Protein AF-A0A915P170-F1 (afdb_monomer)

pLDDT: mean 84.28, std 15.79, range [40.16, 97.94]

Nearest PDB structures (foldseek):
  3gx9-assembly1_A-2  TM=3.882E-01  e=2.005E+00  Pseudomonas putida
  6s05-assembly1_g  TM=2.777E-01  e=3.224E+00  Saccharomyces cerevisiae
  9c3c-assembly1_b  TM=3.317E-01  e=6.354E+00  Oryctolagus cuniculus
  5c0x-assembly1_K  TM=2.516E-01  e=8.921E+00  Saccharomyces cerevisiae S288C

InterPro domains:
  IPR010920 LSM domain superfamily [SSF50182] (14-42)

Radius of gyration: 22.88 Å; Cα contacts (8 Å, |Δi|>4): 41; chains: 1; bounding box: 68×32×48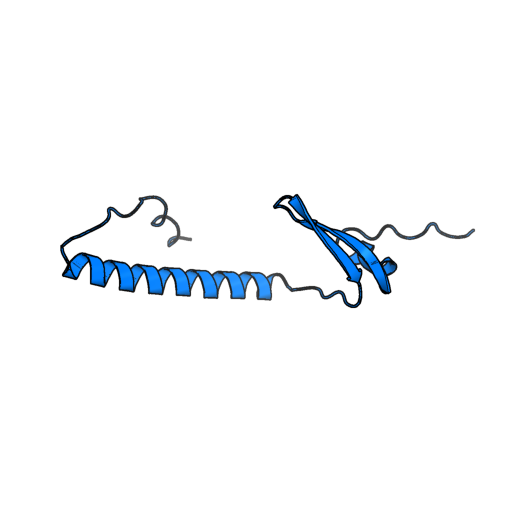 Å

Solvent-accessible surface area (backbone atoms only — not comparable to full-atom values): 5861 Å² total; per-residue (Å²): 134,87,78,77,82,81,86,51,72,72,78,61,51,50,62,87,42,54,77,33,79,45,78,46,77,45,97,87,72,50,76,47,76,48,66,38,81,79,85,85,87,82,52,70,68,59,53,51,49,57,51,52,54,53,50,51,52,50,50,52,53,50,51,54,52,49,54,55,26,55,77,68,74,55,74,75,85,81,72,83,83,78,77,84,76,89,82,133

Foldseek 3Di:
DDDPDDDDDDPVVCPVQAQHWDWDQDPVRDIDTDGHHDDDDDDPVNVVVVVVVVVVVVVVVVVVVQVVCVVVVNHDDDDPPPPPPPDD

Organism: NCBI:txid298350

Secondary structure (DSSP, 8-state):
-PPPPP---GGGGGGGGTTSEEEEE-TTS-EEEEE-----PPPHHHHHHHHHHHHHHHHHHHHHHHHHHHHTT-PPPPPGGGSS-S--

Structure (mmCIF, N/CA/C/O backbone):
data_AF-A0A915P170-F1
#
_entry.id   AF-A0A915P170-F1
#
loop_
_atom_site.group_PDB
_atom_site.id
_atom_site.type_symbol
_atom_site.label_atom_id
_atom_site.label_alt_id
_atom_site.label_comp_id
_atom_site.label_asym_id
_atom_site.label_entity_id
_atom_site.label_seq_id
_atom_site.pdbx_PDB_ins_code
_atom_site.Cartn_x
_atom_site.Cartn_y
_atom_site.Cartn_z
_atom_site.occupancy
_atom_site.B_iso_or_equiv
_atom_site.auth_seq_id
_atom_site.auth_comp_id
_atom_site.auth_asym_id
_atom_site.auth_atom_id
_atom_site.pdbx_PDB_model_num
ATOM 1 N N . MET A 1 1 ? 35.433 -16.846 -8.815 1.00 68.44 1 MET A N 1
ATOM 2 C CA . MET A 1 1 ? 34.139 -17.403 -8.379 1.00 68.44 1 MET A CA 1
ATOM 3 C C . MET A 1 1 ? 33.180 -16.242 -8.289 1.00 68.44 1 MET A C 1
ATOM 5 O O . MET A 1 1 ? 33.511 -15.281 -7.607 1.00 68.44 1 MET A O 1
ATOM 9 N N . GLU A 1 2 ? 32.075 -16.294 -9.023 1.00 76.69 2 GLU A N 1
ATOM 10 C CA . GLU A 1 2 ? 30.982 -15.337 -8.844 1.00 76.69 2 GLU A CA 1
ATOM 11 C C . GLU A 1 2 ? 30.228 -15.696 -7.559 1.00 76.69 2 GLU A C 1
ATOM 13 O O . GLU A 1 2 ? 30.020 -16.875 -7.262 1.00 76.69 2 GLU A O 1
ATOM 18 N N . LEU A 1 3 ? 29.909 -14.684 -6.755 1.00 79.00 3 LEU A N 1
ATOM 19 C CA . LEU A 1 3 ? 29.066 -14.841 -5.573 1.00 79.00 3 LEU A CA 1
ATOM 20 C C . LEU A 1 3 ? 27.602 -14.960 -6.029 1.00 79.00 3 LEU A C 1
ATOM 22 O O . LEU A 1 3 ? 27.233 -14.291 -6.992 1.00 79.00 3 LEU A O 1
ATOM 26 N N . PRO A 1 4 ? 26.776 -15.793 -5.371 1.00 82.25 4 PRO A N 1
ATOM 27 C CA . PRO A 1 4 ? 25.356 -15.878 -5.688 1.00 82.25 4 PRO A CA 1
ATOM 28 C C . PRO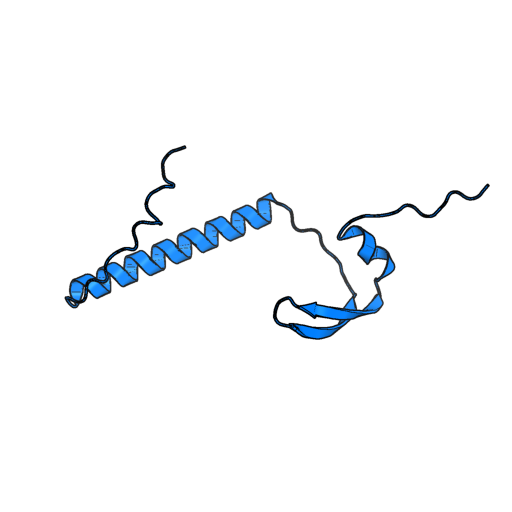 A 1 4 ? 24.664 -14.544 -5.404 1.00 82.25 4 PRO A C 1
ATOM 30 O O . PRO A 1 4 ? 25.048 -13.833 -4.468 1.00 82.25 4 PRO A O 1
ATOM 33 N N . ASP A 1 5 ? 23.627 -14.237 -6.183 1.00 78.75 5 ASP A N 1
ATOM 34 C CA . ASP A 1 5 ? 22.849 -13.020 -5.982 1.00 78.75 5 ASP A CA 1
ATOM 35 C C . ASP A 1 5 ? 22.272 -12.971 -4.556 1.00 78.75 5 ASP A C 1
ATOM 37 O O . ASP A 1 5 ? 21.734 -13.970 -4.057 1.00 78.75 5 ASP A O 1
ATOM 41 N N . PRO A 1 6 ? 22.394 -11.825 -3.866 1.00 79.88 6 PRO A N 1
ATOM 42 C CA . PRO A 1 6 ? 21.931 -11.692 -2.496 1.00 79.88 6 PRO A CA 1
ATOM 43 C C . PRO A 1 6 ? 20.404 -11.813 -2.425 1.00 79.88 6 PRO A C 1
ATOM 45 O O . PRO A 1 6 ? 19.673 -11.116 -3.125 1.00 79.88 6 PRO A O 1
ATOM 48 N N . TYR A 1 7 ? 19.904 -12.664 -1.526 1.00 81.06 7 TYR A N 1
ATOM 49 C CA . TYR A 1 7 ? 18.474 -12.727 -1.225 1.00 81.06 7 TYR A CA 1
ATOM 50 C C . TYR A 1 7 ? 18.052 -11.495 -0.414 1.00 81.06 7 TYR A C 1
ATOM 52 O O . TYR A 1 7 ? 18.468 -11.326 0.734 1.00 81.06 7 TYR A O 1
ATOM 60 N N . LEU A 1 8 ? 17.207 -10.647 -1.004 1.00 83.69 8 LEU A N 1
ATOM 61 C CA . LEU A 1 8 ? 16.677 -9.439 -0.371 1.00 83.69 8 LEU A CA 1
ATOM 62 C C . LEU A 1 8 ? 15.241 -9.698 0.114 1.00 83.69 8 LEU A C 1
ATOM 64 O O . LEU A 1 8 ? 14.340 -9.808 -0.713 1.00 83.69 8 LEU A O 1
ATOM 68 N N . PRO A 1 9 ? 14.982 -9.822 1.428 1.00 85.56 9 PRO A N 1
ATOM 69 C CA . PRO A 1 9 ? 13.642 -10.115 1.926 1.00 85.56 9 PRO A CA 1
ATOM 70 C C . PRO A 1 9 ? 12.714 -8.890 1.892 1.00 85.56 9 PRO A C 1
ATOM 72 O O . PRO A 1 9 ? 13.138 -7.735 1.941 1.00 85.56 9 PRO A O 1
ATOM 75 N N . GLY A 1 10 ? 11.406 -9.156 1.886 1.00 84.81 10 GLY A N 1
ATOM 76 C CA . GLY A 1 10 ? 10.375 -8.130 2.056 1.00 84.81 10 GLY A CA 1
ATOM 77 C C . GLY A 1 10 ? 10.254 -7.187 0.860 1.00 84.81 10 GLY A C 1
ATOM 78 O O . GLY A 1 10 ? 10.379 -7.610 -0.288 1.00 84.81 10 GLY A O 1
ATOM 79 N N . ALA A 1 11 ? 9.994 -5.904 1.125 1.00 84.69 11 ALA A N 1
ATOM 80 C CA . ALA A 1 11 ? 9.785 -4.900 0.078 1.00 84.69 11 ALA A CA 1
ATOM 81 C C . ALA A 1 11 ? 11.021 -4.685 -0.813 1.00 84.69 11 ALA A C 1
ATOM 83 O O . ALA A 1 11 ? 10.875 -4.312 -1.973 1.00 84.69 11 ALA A O 1
ATOM 84 N N . VAL A 1 12 ? 12.225 -4.980 -0.308 1.00 87.25 12 VAL A N 1
ATOM 85 C CA . VAL A 1 12 ? 13.476 -4.827 -1.067 1.00 87.25 12 VAL A CA 1
ATOM 86 C C . VAL A 1 12 ? 13.540 -5.802 -2.253 1.00 87.25 12 VAL A 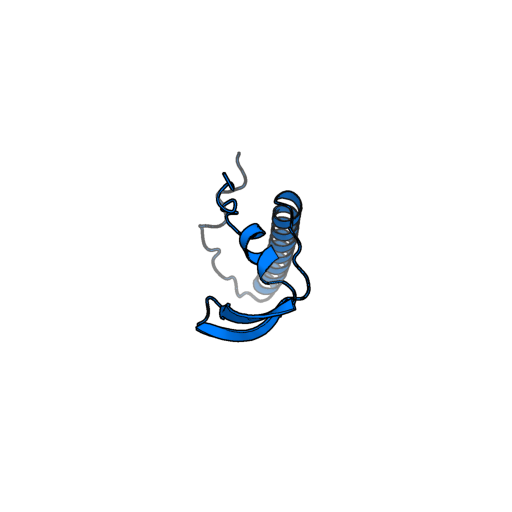C 1
ATOM 88 O O . VAL A 1 12 ? 14.083 -5.450 -3.295 1.00 87.25 12 VAL A O 1
ATOM 91 N N . SER A 1 13 ? 12.892 -6.974 -2.159 1.00 88.06 13 SER A N 1
ATOM 92 C CA . SER A 1 13 ? 12.767 -7.928 -3.281 1.00 88.06 13 SER A CA 1
ATOM 93 C C . SER A 1 13 ? 12.056 -7.353 -4.515 1.00 88.06 13 SER A C 1
ATOM 95 O O . SER A 1 13 ? 12.184 -7.884 -5.617 1.00 88.06 13 SER A O 1
ATOM 97 N N . LEU A 1 14 ? 11.286 -6.273 -4.346 1.00 90.44 14 LEU A N 1
ATOM 98 C CA . LEU A 1 14 ? 10.533 -5.643 -5.428 1.00 90.44 14 LEU A CA 1
ATOM 99 C C . LEU A 1 14 ? 11.382 -4.672 -6.253 1.00 90.44 14 LEU A C 1
ATOM 101 O O . LEU A 1 14 ? 10.910 -4.206 -7.289 1.00 90.44 14 LEU A O 1
ATOM 105 N N . LEU A 1 15 ? 12.618 -4.376 -5.838 1.00 89.00 15 LEU A N 1
ATOM 106 C CA . LEU A 1 15 ? 13.488 -3.449 -6.560 1.00 89.00 15 LEU A CA 1
ATOM 107 C C . LEU A 1 15 ? 13.769 -3.940 -7.989 1.00 89.00 15 LEU A C 1
ATOM 109 O O . LEU A 1 15 ? 13.632 -3.179 -8.945 1.00 89.00 15 LEU A O 1
ATOM 113 N N . ASP A 1 16 ? 14.008 -5.243 -8.152 1.00 89.75 16 ASP A N 1
ATOM 114 C CA . ASP A 1 16 ? 14.199 -5.886 -9.460 1.00 89.75 16 ASP A CA 1
ATOM 115 C C . ASP A 1 16 ? 12.923 -5.922 -10.312 1.00 89.75 16 ASP A C 1
ATOM 117 O O . ASP A 1 16 ? 12.949 -6.349 -11.470 1.00 89.75 16 ASP A O 1
ATOM 121 N N . GLN A 1 17 ? 11.784 -5.518 -9.748 1.00 92.31 17 GLN A N 1
ATOM 122 C CA . GLN A 1 17 ? 10.491 -5.477 -10.424 1.00 92.31 17 GLN A CA 1
ATOM 123 C C . GLN A 1 17 ? 10.117 -4.076 -10.923 1.00 92.31 17 GLN A C 1
ATOM 125 O O . GLN A 1 17 ? 9.053 -3.917 -11.529 1.00 92.31 17 GLN A O 1
ATOM 130 N N . LEU A 1 18 ? 10.976 -3.071 -10.717 1.00 94.25 18 LEU A N 1
ATOM 131 C CA . LEU A 1 18 ? 10.780 -1.740 -11.285 1.00 94.25 18 LEU A CA 1
ATOM 132 C C . LEU A 1 18 ? 10.670 -1.794 -12.814 1.00 94.25 18 LEU A C 1
ATOM 134 O O . LEU A 1 18 ? 11.322 -2.589 -13.490 1.00 94.25 18 LEU A O 1
ATOM 138 N N . ASP A 1 19 ? 9.783 -0.957 -13.347 1.00 96.44 19 ASP A N 1
ATOM 139 C CA . ASP A 1 19 ? 9.430 -0.840 -14.763 1.00 96.44 19 ASP A CA 1
ATOM 140 C C . ASP A 1 19 ? 8.890 -2.119 -15.423 1.00 96.44 19 ASP A C 1
ATOM 142 O O . ASP A 1 19 ? 8.682 -2.166 -16.639 1.00 96.44 19 ASP A O 1
ATOM 146 N N . LYS A 1 20 ? 8.552 -3.141 -14.628 1.00 96.94 20 LYS A N 1
ATOM 147 C CA . LYS A 1 20 ? 7.895 -4.359 -15.108 1.00 96.94 20 LYS A CA 1
ATOM 148 C C . LYS A 1 20 ? 6.391 -4.303 -14.874 1.00 96.94 20 LYS A C 1
ATOM 150 O O . LYS A 1 20 ? 5.892 -3.656 -13.951 1.00 96.94 20 LYS A O 1
ATOM 155 N N . LYS A 1 21 ? 5.654 -5.009 -15.735 1.00 97.19 21 LYS A N 1
ATOM 156 C CA . LYS A 1 21 ? 4.212 -5.213 -15.579 1.00 97.19 21 LYS A CA 1
ATOM 157 C C . LYS A 1 21 ? 3.974 -6.307 -14.541 1.00 97.19 21 LYS A C 1
ATOM 159 O O . LYS A 1 21 ? 4.417 -7.436 -14.732 1.00 97.19 21 LYS A O 1
ATOM 164 N N . LEU A 1 22 ? 3.259 -5.974 -13.475 1.00 96.44 22 LEU A N 1
ATOM 165 C CA . LEU A 1 22 ? 2.953 -6.859 -12.359 1.00 96.44 22 LEU A CA 1
ATOM 166 C C . LEU A 1 22 ? 1.456 -7.135 -12.256 1.00 96.44 22 LEU A C 1
ATOM 168 O O . LEU A 1 22 ? 0.614 -6.348 -12.698 1.00 96.44 22 LEU A O 1
ATOM 172 N N . VAL A 1 23 ? 1.154 -8.266 -11.625 1.00 97.38 23 VAL A N 1
ATOM 173 C CA . VAL A 1 23 ? -0.181 -8.647 -11.172 1.00 97.38 23 VAL A CA 1
ATOM 174 C C . VAL A 1 23 ? -0.172 -8.593 -9.648 1.00 97.38 23 VAL A C 1
ATOM 176 O O . VAL A 1 23 ? 0.606 -9.298 -9.012 1.00 97.38 23 VAL A O 1
ATOM 179 N N . VAL A 1 24 ? -1.026 -7.759 -9.061 1.00 95.38 24 VAL A N 1
ATOM 180 C CA . VAL A 1 24 ? -1.163 -7.618 -7.607 1.00 95.38 24 VAL A CA 1
ATOM 181 C C . VAL A 1 24 ? -2.499 -8.207 -7.183 1.00 95.38 24 VAL A C 1
ATOM 183 O O . VAL A 1 24 ? -3.549 -7.754 -7.638 1.00 95.38 24 VAL A O 1
ATOM 186 N N . VAL A 1 25 ? -2.462 -9.207 -6.304 1.00 97.19 25 VAL A N 1
ATOM 187 C CA . VAL A 1 25 ? -3.658 -9.798 -5.694 1.00 97.19 25 VAL A CA 1
ATOM 188 C C . VAL A 1 25 ? -3.891 -9.131 -4.346 1.00 97.19 25 VAL A C 1
ATOM 190 O O . VAL A 1 25 ? -3.077 -9.241 -3.431 1.00 97.19 25 VAL A O 1
ATOM 193 N N . LEU A 1 26 ? -5.000 -8.407 -4.234 1.00 97.44 26 LEU A N 1
ATOM 194 C CA . LEU A 1 26 ? -5.410 -7.752 -3.002 1.00 97.44 26 LEU A CA 1
ATOM 195 C C . LEU A 1 26 ? -6.067 -8.761 -2.054 1.00 97.44 26 LEU A C 1
ATOM 197 O O . LEU A 1 26 ? -6.618 -9.780 -2.470 1.00 97.44 26 LEU A O 1
ATOM 201 N N . ARG A 1 27 ? -6.050 -8.451 -0.754 1.00 97.56 27 ARG A N 1
ATOM 202 C CA . ARG A 1 27 ? -6.620 -9.313 0.297 1.00 97.56 27 ARG A CA 1
ATOM 203 C C . ARG A 1 27 ? -8.116 -9.597 0.106 1.00 97.56 27 ARG A C 1
ATOM 205 O O . ARG A 1 27 ? -8.600 -10.622 0.569 1.00 97.56 27 ARG A O 1
ATOM 212 N N . ASP A 1 28 ? -8.843 -8.700 -0.555 1.00 97.31 28 ASP A N 1
ATOM 213 C CA . ASP A 1 28 ? -10.266 -8.859 -0.874 1.00 97.31 28 ASP A CA 1
ATOM 214 C C . ASP A 1 28 ? -10.522 -9.697 -2.144 1.00 97.31 28 ASP A C 1
ATOM 216 O O . ASP A 1 28 ? -11.663 -9.807 -2.585 1.00 97.31 28 ASP A O 1
ATOM 220 N N . GLY A 1 29 ? -9.477 -10.291 -2.732 1.00 96.56 29 GLY A N 1
ATOM 221 C CA . GLY A 1 29 ? -9.555 -11.141 -3.919 1.00 96.56 29 GLY A CA 1
ATOM 222 C C . GLY A 1 29 ? -9.532 -10.380 -5.245 1.00 96.56 29 GLY A C 1
ATOM 223 O O . GLY A 1 29 ? -9.542 -11.009 -6.302 1.00 96.56 29 GLY A O 1
ATOM 224 N N . LYS A 1 30 ? -9.480 -9.041 -5.230 1.00 97.94 30 LYS A N 1
ATOM 225 C CA . LYS A 1 30 ? -9.350 -8.250 -6.461 1.00 97.94 30 LYS A CA 1
ATOM 226 C C . LYS A 1 30 ? -7.936 -8.335 -7.022 1.00 97.94 30 LYS A C 1
ATOM 228 O O . LYS A 1 30 ? -6.960 -8.482 -6.288 1.00 97.94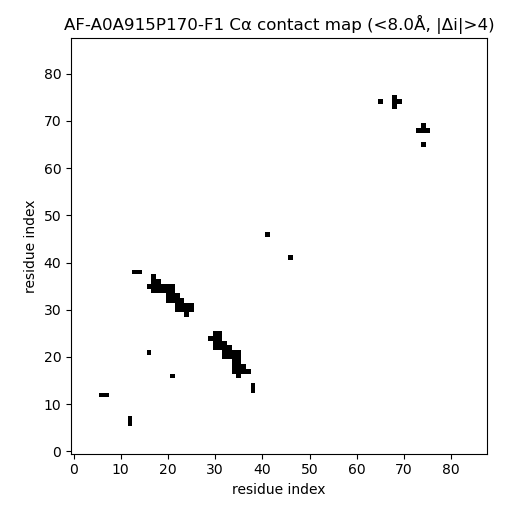 30 LYS A O 1
ATOM 233 N N . THR A 1 31 ? -7.825 -8.171 -8.335 1.00 97.88 31 THR A N 1
ATOM 234 C CA . THR A 1 31 ? -6.543 -8.166 -9.041 1.00 97.88 31 THR A CA 1
ATOM 235 C C . THR A 1 31 ? -6.305 -6.820 -9.713 1.00 97.88 31 THR A C 1
ATOM 237 O O . THR A 1 31 ? -7.173 -6.322 -10.428 1.00 97.88 31 THR A O 1
ATOM 240 N N . LEU A 1 32 ? -5.119 -6.246 -9.507 1.00 97.56 32 LEU A N 1
ATOM 241 C CA . LEU A 1 32 ? -4.631 -5.076 -10.235 1.00 97.56 32 LEU A CA 1
ATOM 242 C C . LEU A 1 32 ? -3.534 -5.505 -11.207 1.00 97.56 32 LEU A C 1
ATOM 244 O O . LEU A 1 32 ? -2.685 -6.326 -10.865 1.00 97.56 32 LEU A O 1
ATOM 248 N N . ILE A 1 33 ? -3.541 -4.940 -12.412 1.00 97.81 33 ILE A N 1
ATOM 249 C CA . ILE A 1 33 ? -2.521 -5.190 -13.432 1.00 97.81 33 ILE A CA 1
ATOM 250 C C . ILE A 1 33 ? -1.962 -3.842 -13.873 1.00 97.81 33 ILE A C 1
ATOM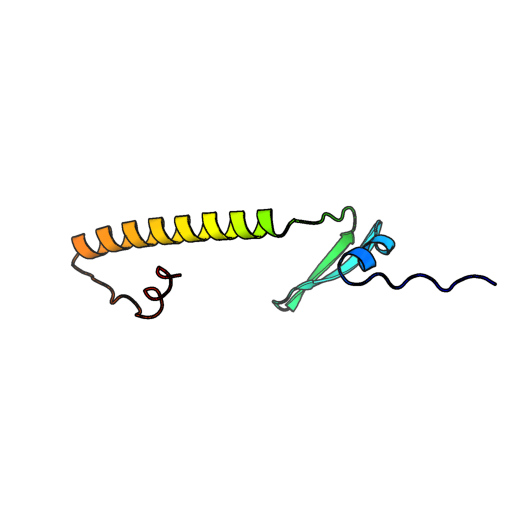 252 O O . ILE A 1 33 ? -2.711 -2.988 -14.343 1.00 97.81 33 ILE A O 1
ATOM 256 N N . GLY A 1 34 ? -0.651 -3.649 -13.751 1.00 97.06 34 GLY A N 1
ATOM 257 C CA . GLY A 1 34 ? -0.019 -2.367 -14.060 1.00 97.06 34 GLY A CA 1
ATOM 258 C C . GLY A 1 34 ? 1.500 -2.428 -14.004 1.00 97.06 34 GLY A C 1
ATOM 259 O O . GLY A 1 34 ? 2.066 -3.480 -13.734 1.00 97.06 34 GLY A O 1
ATOM 260 N N . TYR A 1 35 ? 2.158 -1.306 -14.283 1.00 97.38 35 TYR A N 1
ATOM 261 C CA . TYR A 1 35 ? 3.614 -1.187 -14.192 1.00 97.38 35 TYR A CA 1
ATOM 262 C C . TYR A 1 35 ? 4.023 -0.656 -12.820 1.00 97.38 35 TYR A C 1
ATOM 264 O O . TYR A 1 35 ? 3.453 0.333 -12.355 1.00 97.38 35 TYR A O 1
ATOM 272 N N . LEU A 1 36 ? 5.024 -1.276 -12.194 1.00 95.56 36 LEU A N 1
ATOM 273 C CA . LEU A 1 36 ? 5.601 -0.771 -10.950 1.00 95.56 36 LEU A CA 1
ATOM 274 C C . LEU A 1 36 ? 6.626 0.324 -11.259 1.00 95.56 36 LEU A C 1
ATOM 276 O O . LEU A 1 36 ? 7.700 0.035 -11.773 1.00 95.56 36 LEU A O 1
ATOM 280 N N . ARG A 1 37 ? 6.287 1.586 -10.982 1.00 94.94 37 ARG A N 1
ATOM 281 C CA . ARG A 1 37 ? 7.140 2.739 -11.331 1.00 94.94 37 ARG A CA 1
ATOM 282 C C . ARG A 1 37 ? 8.000 3.239 -10.184 1.00 94.94 37 ARG A C 1
ATOM 284 O O . ARG A 1 37 ? 9.123 3.671 -10.403 1.00 94.94 37 ARG A O 1
ATOM 291 N N . THR A 1 38 ? 7.457 3.206 -8.978 1.00 92.31 38 THR A N 1
ATOM 292 C CA . THR A 1 38 ? 8.114 3.700 -7.775 1.00 92.31 38 THR A CA 1
ATOM 293 C C . THR A 1 38 ? 7.805 2.769 -6.614 1.00 92.31 38 THR A C 1
ATOM 295 O O . THR A 1 38 ? 6.761 2.114 -6.578 1.00 92.31 38 THR A O 1
ATOM 298 N N . LEU A 1 39 ? 8.738 2.715 -5.673 1.00 89.31 39 LEU A N 1
ATOM 299 C CA . LEU A 1 39 ? 8.614 2.036 -4.394 1.00 89.31 39 LEU A CA 1
ATOM 300 C C . LEU A 1 39 ? 9.108 3.006 -3.332 1.00 89.31 39 LEU A C 1
ATOM 302 O O . LEU A 1 39 ? 10.144 3.637 -3.526 1.00 89.31 39 LEU A O 1
ATOM 306 N N . ASP A 1 40 ? 8.369 3.112 -2.237 1.00 88.50 40 ASP A N 1
ATOM 307 C CA . ASP A 1 40 ? 8.739 3.960 -1.112 1.00 88.50 40 ASP A CA 1
ATOM 308 C C . ASP A 1 40 ? 8.549 3.198 0.199 1.00 88.50 40 ASP A C 1
ATOM 310 O O . ASP A 1 40 ? 7.649 2.356 0.318 1.00 88.50 40 ASP A O 1
ATOM 314 N N . GLN A 1 41 ? 9.422 3.467 1.166 1.00 85.88 41 GLN A N 1
ATOM 315 C CA . GLN A 1 41 ? 9.355 2.877 2.492 1.00 85.88 41 GLN A CA 1
ATOM 316 C C . GLN A 1 41 ? 8.729 3.881 3.451 1.00 85.88 41 GLN A C 1
ATOM 318 O O . GLN A 1 41 ? 9.300 4.926 3.740 1.00 85.88 41 GLN A O 1
ATOM 323 N N . VAL A 1 42 ? 7.585 3.511 4.017 1.00 90.62 42 VAL A N 1
ATOM 324 C CA . VAL A 1 42 ? 6.970 4.274 5.106 1.00 90.62 42 VAL A CA 1
ATOM 325 C C . VAL A 1 42 ? 7.583 3.834 6.436 1.00 90.62 42 VAL A C 1
ATOM 327 O O . VAL A 1 42 ? 7.737 2.633 6.686 1.00 90.62 42 VAL A O 1
ATOM 330 N N . SER A 1 43 ? 7.942 4.796 7.288 1.00 91.56 43 SER A N 1
ATOM 331 C CA . SER A 1 43 ? 8.494 4.524 8.619 1.00 91.56 43 SER A CA 1
ATOM 332 C C . SER A 1 43 ? 7.416 4.044 9.595 1.00 91.56 43 SER A C 1
ATOM 334 O O . SER A 1 43 ? 6.225 4.330 9.443 1.00 91.56 43 SER A O 1
ATOM 336 N N . ILE A 1 44 ? 7.831 3.308 10.630 1.00 94.56 44 ILE A N 1
ATOM 337 C CA . ILE A 1 44 ? 6.911 2.850 11.679 1.00 94.56 44 ILE A CA 1
ATOM 338 C C . ILE A 1 44 ? 6.321 4.060 12.414 1.00 94.56 44 ILE A C 1
ATOM 340 O O . ILE A 1 44 ? 5.127 4.074 12.698 1.00 94.56 44 ILE A O 1
ATOM 344 N N . GLU A 1 45 ? 7.125 5.093 12.668 1.00 96.94 45 GLU A N 1
ATOM 345 C CA . GLU A 1 45 ? 6.698 6.324 13.333 1.00 96.94 45 GLU A CA 1
ATOM 346 C C . GLU A 1 45 ? 5.582 7.036 12.559 1.00 96.94 45 GLU A C 1
ATOM 348 O O . GLU A 1 45 ? 4.598 7.472 13.158 1.00 96.94 45 GLU A O 1
ATOM 353 N N . GLU A 1 46 ? 5.690 7.118 11.230 1.00 95.88 46 GLU A N 1
ATOM 354 C CA . GLU A 1 46 ? 4.655 7.720 10.387 1.00 95.88 46 GLU A CA 1
ATOM 355 C C . GLU A 1 46 ? 3.363 6.894 10.403 1.00 95.88 46 GLU A C 1
ATOM 357 O O . GLU A 1 46 ? 2.272 7.446 10.565 1.00 95.88 46 GLU A O 1
ATOM 362 N N . ILE A 1 47 ? 3.475 5.564 10.334 1.00 96.25 47 ILE A N 1
ATOM 363 C CA . ILE A 1 47 ? 2.321 4.661 10.434 1.00 96.25 47 ILE A CA 1
ATOM 364 C C . ILE A 1 47 ? 1.611 4.835 11.782 1.00 96.25 47 ILE A C 1
ATOM 366 O O . ILE A 1 47 ? 0.384 4.959 11.818 1.00 96.25 47 ILE A O 1
ATOM 370 N N . LEU A 1 48 ? 2.362 4.854 12.886 1.00 97.94 48 LEU A N 1
ATOM 371 C CA . LEU A 1 48 ? 1.808 5.002 14.233 1.00 97.94 48 LEU A CA 1
ATOM 372 C C . LEU A 1 48 ? 1.123 6.355 14.411 1.00 97.94 48 LEU A C 1
ATOM 374 O O . LEU A 1 48 ? 0.016 6.418 14.948 1.00 97.94 48 LEU A O 1
ATOM 378 N N . ARG A 1 49 ? 1.735 7.426 13.901 1.00 97.50 49 ARG A N 1
ATOM 379 C CA . ARG A 1 49 ? 1.142 8.761 13.922 1.00 97.50 49 ARG A CA 1
ATOM 380 C C . ARG A 1 49 ? -0.206 8.790 13.197 1.00 97.50 49 ARG A C 1
ATOM 382 O O . ARG A 1 49 ? -1.192 9.242 13.774 1.00 97.50 49 ARG A O 1
ATOM 389 N N . LEU A 1 50 ? -0.277 8.264 11.973 1.00 97.19 50 LEU A N 1
ATOM 390 C CA . LEU A 1 50 ? -1.521 8.229 11.191 1.00 97.19 50 LEU A CA 1
ATOM 391 C C . LEU A 1 50 ? -2.614 7.391 11.875 1.00 97.19 50 LEU A C 1
ATOM 393 O O . LEU A 1 50 ? -3.802 7.711 11.797 1.00 97.19 50 LEU A O 1
ATOM 397 N N . GLN A 1 51 ? -2.232 6.309 12.559 1.00 96.56 51 GLN A N 1
ATOM 398 C CA . GLN A 1 51 ? -3.169 5.494 13.333 1.00 96.56 51 GLN A CA 1
ATOM 399 C C . GLN A 1 51 ? -3.721 6.245 14.551 1.00 96.56 51 GLN A C 1
ATOM 401 O O . GLN A 1 51 ? -4.927 6.168 14.798 1.00 96.56 51 GLN A O 1
ATOM 406 N N . ALA A 1 52 ? -2.872 6.982 15.272 1.00 96.81 52 ALA A N 1
ATOM 407 C CA . ALA A 1 52 ? -3.284 7.806 16.406 1.00 96.81 52 ALA A CA 1
ATOM 408 C C . ALA A 1 52 ? -4.256 8.914 15.971 1.00 96.81 52 ALA A C 1
ATOM 410 O O . ALA A 1 52 ? -5.349 9.022 16.528 1.00 96.81 52 ALA A O 1
ATOM 411 N N . GLU A 1 53 ? -3.928 9.656 14.907 1.00 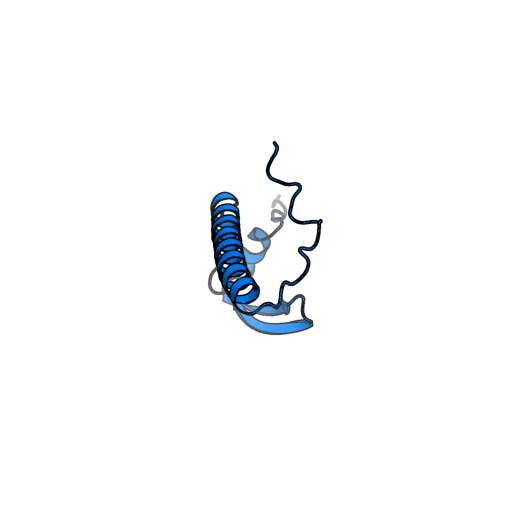96.69 53 GLU A N 1
ATOM 412 C CA . GLU A 1 53 ? -4.793 10.708 14.350 1.00 96.69 53 GLU A CA 1
ATOM 413 C C . GLU A 1 53 ? -6.187 10.155 13.980 1.00 96.69 53 GLU A C 1
ATOM 415 O O . GLU A 1 53 ? -7.221 10.716 14.359 1.00 96.69 53 GLU A O 1
ATOM 420 N N . LYS A 1 54 ? -6.237 8.987 13.324 1.00 96.56 54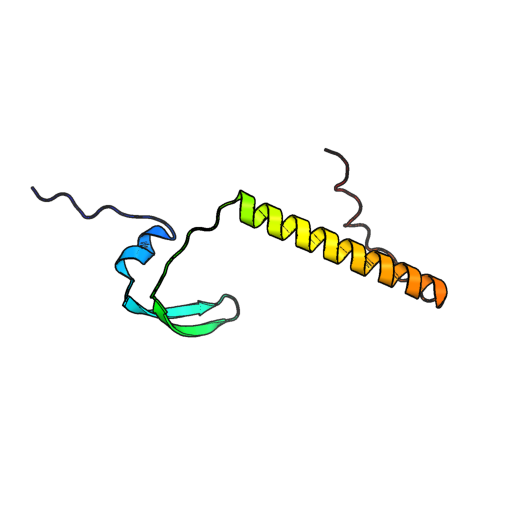 LYS A N 1
ATOM 421 C CA . LYS A 1 54 ? -7.494 8.315 12.957 1.00 96.56 54 LYS A CA 1
ATOM 422 C C . LYS A 1 54 ? -8.301 7.835 14.170 1.00 96.56 54 LYS A C 1
ATOM 424 O O . LYS A 1 54 ? -9.537 7.825 14.127 1.00 96.56 54 LYS A O 1
ATOM 429 N N . LEU A 1 55 ? -7.634 7.397 15.238 1.00 96.62 55 LEU A N 1
ATOM 430 C CA . LEU A 1 55 ? -8.294 6.990 16.480 1.00 96.62 55 LEU A CA 1
ATOM 431 C C . LEU A 1 55 ? -8.945 8.193 17.167 1.00 96.62 55 LEU A C 1
ATOM 433 O O . LEU A 1 55 ? -10.110 8.115 17.563 1.00 96.62 55 LEU A O 1
ATOM 437 N N . GLU A 1 56 ? -8.238 9.317 17.248 1.00 95.56 56 GLU A N 1
ATOM 438 C CA . GLU A 1 56 ? -8.790 10.540 17.821 1.00 95.56 56 GLU A CA 1
ATOM 439 C C . GLU A 1 56 ? -10.005 11.046 17.035 1.00 95.56 56 GLU A C 1
ATOM 441 O O . GLU A 1 56 ? -11.023 11.395 17.632 1.00 95.56 56 GLU A O 1
ATOM 446 N N . GLU A 1 57 ? -9.946 11.046 15.700 1.00 95.94 57 GLU A N 1
ATOM 447 C CA . GLU A 1 57 ? -11.088 11.401 14.848 1.00 95.94 57 GLU A CA 1
ATOM 448 C C . GLU A 1 57 ? -12.309 10.527 15.128 1.00 95.94 57 GLU A C 1
ATOM 450 O O . GLU A 1 57 ? -13.428 11.029 15.281 1.00 95.94 57 GLU A O 1
ATOM 455 N N . LYS A 1 58 ? -12.092 9.215 15.248 1.00 94.00 58 LYS A N 1
ATOM 456 C CA . LYS A 1 58 ? -13.144 8.257 15.582 1.00 94.00 58 LYS A CA 1
ATOM 457 C C . LYS A 1 58 ? -13.738 8.545 16.964 1.00 94.00 58 LYS A C 1
ATOM 459 O O . LYS A 1 58 ? -14.962 8.512 17.111 1.00 94.00 58 LYS A O 1
ATOM 464 N N . ASN A 1 59 ? -12.905 8.866 17.952 1.00 92.81 59 ASN A N 1
ATOM 465 C CA . ASN A 1 59 ? -13.346 9.206 19.305 1.00 92.81 59 ASN A CA 1
ATOM 466 C C . ASN A 1 59 ? -14.155 10.507 19.326 1.00 92.81 59 ASN A C 1
ATOM 468 O O . ASN A 1 59 ? -15.237 10.539 19.916 1.00 92.81 59 ASN A O 1
ATOM 472 N N . ARG A 1 60 ? -13.704 11.544 18.608 1.00 92.19 60 ARG A N 1
ATOM 473 C CA . ARG A 1 60 ? -14.444 12.807 18.446 1.00 92.19 60 ARG A CA 1
ATOM 474 C C . ARG A 1 60 ? -15.809 12.572 17.805 1.00 92.19 60 ARG A C 1
ATOM 476 O O . ARG A 1 60 ? -16.827 12.996 18.351 1.00 92.19 60 ARG A O 1
ATOM 483 N N . PHE A 1 61 ? -15.850 11.837 16.695 1.00 93.62 61 PHE A N 1
ATOM 484 C CA . PHE A 1 61 ? -17.097 11.508 16.007 1.00 93.62 61 PHE A CA 1
ATOM 485 C C . PHE A 1 61 ? -18.069 10.734 16.910 1.00 93.62 61 PHE A C 1
ATOM 487 O O . PHE A 1 61 ? -19.254 11.071 16.995 1.00 93.62 61 PHE A O 1
ATOM 494 N N . ASN A 1 62 ? -17.572 9.722 17.626 1.00 87.31 62 ASN A N 1
ATOM 495 C CA . ASN A 1 62 ? -18.371 8.950 18.573 1.00 87.31 62 ASN A CA 1
ATOM 496 C C . ASN A 1 62 ? -18.913 9.831 19.700 1.00 87.31 62 ASN A C 1
ATOM 498 O O . ASN A 1 62 ? -20.093 9.731 20.031 1.00 87.31 62 ASN A O 1
ATOM 502 N N . HIS A 1 63 ? -18.090 10.720 20.255 1.00 85.69 63 HIS A N 1
ATOM 503 C CA . HIS A 1 63 ? -18.500 11.625 21.320 1.00 85.69 63 HIS A CA 1
ATOM 504 C C . HIS A 1 63 ? -19.641 12.552 20.873 1.00 85.69 63 HIS A C 1
ATOM 506 O O . HIS A 1 63 ? -20.683 12.613 21.528 1.00 85.69 63 HIS A O 1
ATOM 512 N N . THR A 1 64 ? -19.507 13.200 19.713 1.00 87.62 64 THR A N 1
ATOM 513 C CA . THR A 1 64 ? -20.559 14.055 19.139 1.00 87.62 64 THR A CA 1
ATOM 514 C C . THR A 1 64 ? -21.841 13.271 18.854 1.00 87.62 64 THR A C 1
ATOM 516 O O . THR A 1 64 ? -22.938 13.716 19.199 1.00 87.62 64 THR A O 1
ATOM 519 N N . LYS A 1 65 ? -21.724 12.066 18.282 1.00 88.25 65 LYS A N 1
ATOM 520 C CA . LYS A 1 65 ? -22.869 11.184 18.027 1.00 88.25 65 LYS A CA 1
ATOM 521 C C . LYS A 1 65 ? -23.601 10.822 19.320 1.00 88.25 65 LYS A C 1
ATOM 523 O O . LYS A 1 65 ? -24.830 10.836 19.346 1.00 88.25 65 LYS A O 1
ATOM 528 N N . GLN A 1 66 ? -22.869 10.530 20.395 1.00 83.19 66 GLN A N 1
ATOM 529 C CA . GLN A 1 66 ? -23.468 10.190 21.685 1.00 83.19 66 GLN A CA 1
ATOM 530 C C . GLN A 1 66 ? -24.175 11.382 22.335 1.00 83.19 66 GLN A C 1
ATOM 532 O O . GLN A 1 66 ? -25.260 11.202 22.887 1.00 83.19 66 GLN A O 1
ATOM 537 N N . GLN A 1 67 ? -23.627 12.597 22.233 1.00 85.31 67 GLN A N 1
ATOM 538 C CA . GLN A 1 67 ? -24.318 13.805 22.698 1.00 85.31 67 GLN A CA 1
ATOM 539 C C . GLN A 1 67 ? -25.660 14.003 21.974 1.00 85.31 67 GLN A C 1
ATOM 541 O O . GLN A 1 67 ? -26.690 14.211 22.616 1.00 85.31 67 GLN A O 1
ATOM 546 N N . PHE A 1 68 ? -25.676 13.846 20.648 1.00 86.94 68 PHE A N 1
ATOM 547 C CA . PHE A 1 68 ? -26.897 13.954 19.845 1.00 86.94 68 PHE A CA 1
ATOM 548 C C . PHE A 1 68 ? -27.940 12.873 20.195 1.00 86.94 68 PHE A C 1
ATOM 550 O O . PHE 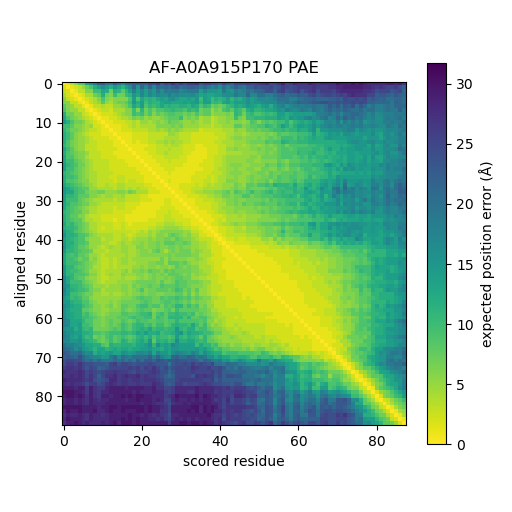A 1 68 ? -29.138 13.141 20.317 1.00 86.94 68 PHE A O 1
ATOM 557 N N . LEU A 1 69 ? -27.489 11.634 20.399 1.00 83.31 69 LEU A N 1
ATOM 558 C CA . LEU A 1 69 ? -28.347 10.513 20.790 1.00 83.31 69 LEU A CA 1
ATOM 559 C C . LEU A 1 69 ? -28.957 10.692 22.190 1.00 83.31 69 LEU A C 1
ATOM 561 O O . LEU A 1 69 ? -30.135 10.391 22.390 1.00 83.31 69 LEU A O 1
ATOM 565 N N . ARG A 1 70 ? -28.193 11.242 23.142 1.00 76.88 70 ARG A N 1
ATOM 566 C CA . ARG A 1 70 ? -28.702 11.605 24.474 1.00 76.88 70 ARG A CA 1
ATOM 567 C C . ARG A 1 70 ? -29.780 12.686 24.387 1.00 76.88 70 ARG A C 1
ATOM 569 O O . ARG A 1 70 ? -30.826 12.528 25.006 1.00 76.88 70 ARG A O 1
ATOM 576 N N . GLY A 1 71 ? -29.575 13.722 23.570 1.00 79.88 71 GLY A N 1
ATOM 577 C CA . GLY A 1 71 ? -30.568 14.784 23.355 1.00 79.88 71 GLY A CA 1
ATOM 578 C C . GLY A 1 71 ? -31.867 14.317 22.684 1.00 79.88 71 GLY A C 1
ATOM 579 O O . GLY A 1 71 ? -32.904 14.948 22.848 1.00 79.88 71 GLY A O 1
ATOM 580 N N . SER A 1 72 ? -31.836 13.190 21.967 1.00 78.94 72 SER A N 1
ATOM 581 C CA . SER A 1 72 ? -32.998 12.601 21.283 1.00 78.94 72 SER A CA 1
ATOM 582 C C . SER A 1 72 ? -33.640 11.424 22.035 1.00 78.94 72 SER A C 1
ATOM 584 O O . SER A 1 72 ? -34.538 10.773 21.498 1.00 78.94 72 SER A O 1
ATOM 586 N N . GLY A 1 73 ? -33.193 11.126 23.264 1.00 73.19 73 GLY A N 1
ATOM 587 C CA . GLY A 1 73 ? -33.737 10.052 24.107 1.00 73.19 73 GLY A CA 1
ATOM 588 C C . GLY A 1 73 ? -33.395 8.624 23.651 1.00 73.19 73 GLY A C 1
ATOM 589 O O . GLY A 1 73 ? -33.915 7.662 24.210 1.00 73.19 73 GLY A O 1
ATOM 590 N N . LYS A 1 74 ? -32.519 8.456 22.651 1.00 67.12 74 LYS A N 1
ATOM 591 C CA . LYS A 1 74 ? -32.118 7.156 22.084 1.00 67.12 74 LYS A CA 1
ATOM 592 C C . LYS A 1 74 ? -30.684 6.814 22.496 1.00 67.12 74 LYS A C 1
ATOM 594 O O . LYS A 1 74 ? -29.769 6.919 21.687 1.00 67.12 74 LYS A O 1
ATOM 599 N N . VAL A 1 75 ? -30.456 6.407 23.745 1.00 64.44 75 VAL A N 1
ATOM 600 C CA . VAL A 1 75 ? -29.110 6.007 24.206 1.00 64.44 75 VAL A CA 1
ATOM 601 C C . VAL A 1 75 ? -28.787 4.591 23.720 1.00 64.44 75 VAL A C 1
ATOM 603 O O . VAL A 1 75 ? -29.511 3.648 24.029 1.00 64.44 75 VAL A O 1
ATOM 606 N N . GLN A 1 76 ? -27.692 4.427 22.969 1.00 62.97 76 GLN A N 1
ATOM 607 C CA . GLN A 1 76 ? -27.146 3.100 22.662 1.00 62.97 76 GLN A CA 1
ATOM 608 C C . GLN A 1 76 ? -26.226 2.639 23.805 1.00 62.97 76 GLN A C 1
ATOM 610 O O . GLN A 1 76 ? -25.413 3.443 24.270 1.00 62.97 76 GLN A O 1
ATOM 615 N N . PRO A 1 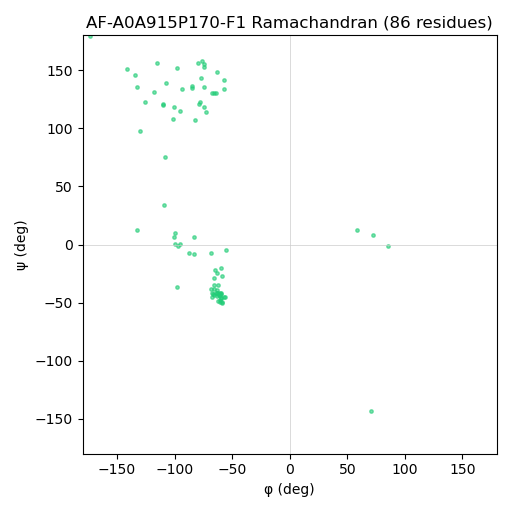77 ? -26.312 1.371 24.254 1.00 58.84 77 PRO A N 1
ATOM 616 C CA . PRO A 1 77 ? -25.408 0.844 25.269 1.00 58.84 77 PRO A CA 1
ATOM 617 C C . PRO A 1 77 ? -23.969 0.834 24.737 1.00 58.84 77 PRO A C 1
ATOM 619 O O . PRO A 1 77 ? -23.707 0.360 23.628 1.00 58.84 77 PRO A O 1
ATOM 622 N N . VAL A 1 78 ? -23.035 1.373 25.523 1.00 60.03 78 VAL A N 1
ATOM 623 C CA . VAL A 1 78 ? -21.599 1.341 25.211 1.00 60.03 78 VAL A CA 1
ATOM 624 C C . VAL A 1 78 ? -21.123 -0.113 25.290 1.00 60.03 78 VAL A C 1
ATOM 626 O O . VAL A 1 78 ? -21.430 -0.823 26.250 1.00 60.03 78 VAL A O 1
ATOM 629 N N . LYS A 1 79 ? -20.408 -0.593 24.265 1.00 57.00 79 LYS A N 1
ATOM 630 C CA . LYS A 1 79 ? -19.794 -1.926 24.296 1.00 57.00 79 LYS A CA 1
ATOM 631 C C . LYS A 1 79 ? -18.575 -1.868 25.225 1.00 57.00 79 LYS A C 1
ATOM 633 O O . LYS A 1 79 ? -17.634 -1.147 24.932 1.00 57.00 79 LYS A O 1
ATOM 638 N N . LYS A 1 80 ? -18.593 -2.658 26.303 1.00 51.59 80 LYS A N 1
ATOM 639 C CA . LYS A 1 80 ? -17.597 -2.709 27.400 1.00 51.59 80 LYS A CA 1
ATOM 640 C C . LYS A 1 80 ? -16.125 -2.953 27.013 1.00 51.59 80 LYS A C 1
ATOM 642 O O . LYS A 1 80 ? -15.275 -2.927 27.891 1.00 51.59 80 LYS A O 1
ATOM 647 N N . ASN A 1 81 ? -15.800 -3.208 25.748 1.00 49.97 81 ASN A N 1
ATOM 648 C CA . ASN A 1 81 ? -14.440 -3.599 25.357 1.00 49.97 81 ASN A CA 1
ATOM 649 C C . ASN A 1 81 ? -13.508 -2.407 25.065 1.00 49.97 81 ASN A C 1
ATOM 651 O O . ASN A 1 81 ? -12.321 -2.633 24.868 1.00 49.97 81 ASN A O 1
ATOM 655 N N . ASP A 1 82 ? -14.026 -1.174 25.044 1.00 53.72 82 ASP A N 1
ATOM 656 C CA . ASP A 1 82 ? -13.252 0.030 24.695 1.00 53.72 82 ASP A CA 1
ATOM 657 C C . ASP A 1 82 ? -12.723 0.808 25.930 1.00 53.72 82 ASP A C 1
ATOM 659 O O . ASP A 1 82 ? -12.040 1.809 25.756 1.00 53.72 82 ASP A O 1
ATOM 663 N N . GLU A 1 83 ? -13.003 0.371 27.169 1.00 52.94 83 GLU A N 1
ATOM 664 C CA . GLU A 1 83 ? -12.662 1.107 28.414 1.00 52.94 83 GLU A CA 1
ATOM 665 C C . GLU A 1 83 ? -11.332 0.672 29.079 1.00 52.94 83 GLU A C 1
ATOM 667 O O . GLU A 1 83 ? -10.966 1.200 30.122 1.00 52.94 83 GLU A O 1
ATOM 672 N N . MET A 1 84 ? -10.592 -0.288 28.509 1.00 42.66 84 MET A N 1
ATOM 673 C CA . MET A 1 84 ? -9.444 -0.948 29.169 1.00 42.66 84 MET A CA 1
ATOM 674 C C . MET A 1 84 ? -8.068 -0.562 28.583 1.00 42.66 84 MET A C 1
ATOM 676 O O . MET A 1 84 ? -7.192 -1.419 28.490 1.00 42.66 84 MET A O 1
ATOM 680 N N . MET A 1 85 ? -7.867 0.679 28.124 1.00 49.44 85 MET A N 1
ATOM 681 C CA . MET A 1 85 ? -6.590 1.102 27.506 1.00 49.44 85 MET A CA 1
ATOM 682 C C . MET A 1 85 ? -6.012 2.434 28.019 1.00 49.44 85 MET A C 1
ATOM 684 O O . MET A 1 85 ? -5.056 2.929 27.433 1.00 49.44 85 MET A O 1
ATOM 688 N N . ASP A 1 86 ? -6.533 2.985 29.121 1.00 48.53 86 ASP A N 1
ATOM 689 C CA . ASP A 1 86 ? -6.038 4.252 29.697 1.00 48.53 86 ASP A CA 1
ATOM 690 C C . ASP A 1 86 ? -5.084 4.071 30.902 1.00 48.53 86 ASP A C 1
ATOM 692 O O . ASP A 1 86 ? -4.713 5.046 31.550 1.00 48.53 86 ASP A O 1
ATOM 696 N N . GLU A 1 87 ? -4.635 2.848 31.200 1.00 40.16 87 GLU A N 1
ATOM 697 C CA . GLU A 1 87 ? -3.601 2.588 32.214 1.00 40.16 87 GLU A CA 1
ATOM 698 C C . GLU A 1 87 ? -2.500 1.691 31.639 1.00 40.16 87 GLU A C 1
ATOM 700 O O . GLU A 1 87 ? -2.674 0.477 31.609 1.00 40.16 87 GLU A O 1
ATOM 705 N N . TYR A 1 88 ? -1.393 2.294 31.184 1.00 41.12 88 TYR A N 1
ATOM 706 C CA . TYR A 1 88 ? -0.008 1.802 31.304 1.00 41.12 88 TYR A CA 1
ATOM 707 C C . TYR A 1 88 ? 0.990 2.928 31.012 1.00 41.12 88 TYR A C 1
ATOM 709 O O . TYR A 1 88 ? 0.816 3.628 29.990 1.00 41.12 88 TYR A O 1
#

Mean predicted aligned error: 10.93 Å

Sequence (88 aa):
MELPDPYLPGAVSLLDQLDKKLVVVLRDGKTLIGYLRTLDQVSIEEILRLQAEKLEEKNRFNHTKQQFLRGSGKVQPVKKNDEMMDEY